Protein AF-A0A965PIQ4-F1 (afdb_monomer_lite)

pLDDT: mean 85.55, std 16.25, range [47.56, 98.88]

Structure (mmCIF, N/CA/C/O backbone):
data_AF-A0A965PIQ4-F1
#
_entry.id   AF-A0A965PIQ4-F1
#
loop_
_atom_site.group_PDB
_atom_site.id
_atom_site.type_symbol
_atom_site.label_atom_id
_atom_site.label_alt_id
_atom_site.label_comp_id
_atom_site.label_asym_id
_atom_site.label_entity_id
_atom_site.label_seq_id
_atom_site.pdbx_PDB_ins_code
_atom_site.Cartn_x
_atom_site.Cartn_y
_atom_site.Cartn_z
_atom_site.occupancy
_atom_site.B_iso_or_equiv
_atom_site.auth_seq_id
_atom_site.auth_comp_id
_atom_site.auth_asym_id
_atom_site.auth_atom_id
_atom_site.pdbx_PDB_model_num
ATOM 1 N N . GLY A 1 1 ? -45.990 5.143 76.990 1.00 89.06 1 GLY A N 1
ATOM 2 C CA . GLY A 1 1 ? -45.838 6.600 77.207 1.00 89.06 1 GLY A CA 1
ATOM 3 C C . GLY A 1 1 ? -45.216 7.243 75.980 1.00 89.06 1 GLY A C 1
ATOM 4 O O . GLY A 1 1 ? -44.787 6.523 75.095 1.00 89.06 1 GLY A O 1
ATOM 5 N N . ARG A 1 2 ? -45.136 8.579 75.911 1.00 96.06 2 ARG A N 1
ATOM 6 C CA . ARG A 1 2 ? -44.591 9.319 74.747 1.00 96.06 2 ARG A CA 1
ATOM 7 C C . ARG A 1 2 ? -43.206 8.832 74.274 1.00 96.06 2 ARG A C 1
ATOM 9 O O . ARG A 1 2 ? -42.913 8.891 73.090 1.00 96.06 2 ARG A O 1
ATOM 16 N N . ILE A 1 3 ? -42.378 8.342 75.197 1.00 96.44 3 ILE A N 1
ATOM 17 C CA . ILE A 1 3 ? -41.044 7.788 74.912 1.00 96.44 3 ILE A CA 1
ATOM 18 C C . ILE A 1 3 ? -41.126 6.470 74.127 1.00 96.44 3 ILE A C 1
ATOM 20 O O . ILE A 1 3 ? -40.341 6.272 73.209 1.00 96.44 3 ILE A O 1
ATOM 24 N N . ASP A 1 4 ? -42.086 5.598 74.439 1.00 97.00 4 ASP A N 1
ATOM 25 C CA . ASP A 1 4 ? -42.233 4.308 73.749 1.00 97.00 4 ASP A CA 1
ATOM 26 C C . ASP A 1 4 ? -42.642 4.509 72.285 1.00 97.00 4 ASP A C 1
ATOM 28 O O . ASP A 1 4 ? -42.155 3.808 71.402 1.00 97.00 4 ASP A O 1
ATOM 32 N N . THR A 1 5 ? -43.491 5.511 72.020 1.00 97.44 5 THR A N 1
ATOM 33 C CA . THR A 1 5 ? -43.851 5.925 70.657 1.00 97.44 5 THR A CA 1
ATOM 34 C C . THR A 1 5 ? -42.620 6.399 69.888 1.00 97.44 5 THR A C 1
ATOM 36 O O . THR A 1 5 ? -42.337 5.868 68.823 1.00 97.44 5 THR A O 1
ATOM 39 N N . GLU A 1 6 ? -41.826 7.306 70.462 1.00 97.81 6 GLU A N 1
ATOM 40 C CA . GLU A 1 6 ? -40.596 7.801 69.827 1.00 97.81 6 GLU A CA 1
ATOM 41 C C . GLU A 1 6 ? -39.590 6.672 69.532 1.00 97.81 6 GLU A C 1
ATOM 43 O O . GLU A 1 6 ? -38.949 6.663 68.481 1.00 97.81 6 GLU A O 1
ATOM 48 N N . ILE A 1 7 ? -39.441 5.704 70.444 1.00 97.31 7 ILE A N 1
ATOM 49 C CA . ILE A 1 7 ? -38.576 4.533 70.234 1.00 97.31 7 ILE A CA 1
ATOM 50 C C . ILE A 1 7 ? -39.088 3.697 69.058 1.00 97.31 7 ILE A C 1
ATOM 52 O O . ILE A 1 7 ? -38.301 3.327 68.186 1.00 97.31 7 ILE A O 1
ATOM 56 N N . SER A 1 8 ? -40.395 3.427 69.018 1.00 98.00 8 SER A N 1
ATOM 57 C CA . SER A 1 8 ? -41.027 2.684 67.926 1.00 98.00 8 SER A CA 1
ATOM 58 C C . SER A 1 8 ? -40.828 3.384 66.579 1.00 98.00 8 SER A C 1
ATOM 60 O O . SER A 1 8 ? -40.434 2.743 65.605 1.00 98.00 8 SER A O 1
ATOM 62 N N . ASP A 1 9 ? -41.031 4.699 66.531 1.00 98.00 9 ASP A N 1
ATOM 63 C CA . ASP A 1 9 ? -40.906 5.491 65.307 1.00 98.00 9 ASP A CA 1
ATOM 64 C C . ASP A 1 9 ? -39.460 5.516 64.794 1.00 98.00 9 ASP A C 1
ATOM 66 O O . ASP A 1 9 ? -39.214 5.307 63.604 1.00 98.00 9 ASP A O 1
ATOM 70 N N . ARG A 1 10 ? -38.473 5.680 65.686 1.00 98.19 10 ARG A N 1
ATOM 71 C CA . ARG A 1 10 ? -37.048 5.608 65.317 1.00 98.19 10 ARG A CA 1
ATOM 72 C C . ARG A 1 10 ? -36.651 4.222 64.830 1.00 98.19 10 ARG A C 1
ATOM 74 O O . ARG A 1 10 ? -35.919 4.116 63.848 1.00 98.19 10 ARG A O 1
ATOM 81 N N . GLN A 1 11 ? -37.134 3.166 65.483 1.00 98.31 11 GLN A N 1
ATOM 82 C CA . GLN A 1 11 ? -36.862 1.792 65.066 1.00 98.31 11 GLN A CA 1
ATOM 83 C C . GLN A 1 11 ? -37.427 1.522 63.664 1.00 98.31 11 GLN A C 1
ATOM 85 O O . GLN A 1 11 ? -36.746 0.918 62.829 1.00 98.31 11 GLN A O 1
ATOM 90 N N . ALA A 1 12 ? -38.641 2.004 63.388 1.00 98.12 12 ALA A N 1
ATOM 91 C CA . ALA A 1 12 ? -39.264 1.910 62.074 1.00 98.12 12 ALA A CA 1
ATOM 92 C C . ALA A 1 12 ? -38.479 2.702 61.016 1.00 98.12 12 ALA A C 1
ATOM 94 O O . ALA A 1 12 ? -38.175 2.157 59.956 1.00 98.12 12 ALA A O 1
ATOM 95 N N . ALA A 1 13 ? -38.082 3.942 61.319 1.00 98.38 13 ALA A N 1
ATOM 96 C CA . ALA A 1 13 ? -37.306 4.785 60.410 1.00 98.38 13 ALA A CA 1
ATOM 97 C C . ALA A 1 13 ? -35.942 4.168 60.057 1.00 98.38 13 ALA A C 1
ATOM 99 O O . ALA A 1 13 ? -35.584 4.097 58.884 1.00 98.38 13 ALA A O 1
ATOM 100 N N . VAL A 1 14 ? -35.205 3.657 61.050 1.00 98.44 14 VAL A N 1
ATOM 101 C CA . VAL A 1 14 ? -33.914 2.983 60.829 1.00 98.44 14 VAL A CA 1
ATOM 102 C C . VAL A 1 14 ? -34.087 1.711 59.998 1.00 98.44 14 VAL A C 1
ATOM 104 O O . VAL A 1 14 ? -33.295 1.456 59.094 1.00 98.44 14 VAL A O 1
ATOM 107 N N . SER A 1 15 ? -35.133 0.924 60.263 1.00 98.38 15 SER A N 1
ATOM 108 C CA . SER A 1 15 ? -35.404 -0.308 59.506 1.00 98.38 15 SER A CA 1
ATOM 109 C C . SER A 1 15 ? -35.789 -0.014 58.050 1.00 98.38 15 SER A C 1
ATOM 111 O O . SER A 1 15 ? -35.356 -0.719 57.134 1.00 98.38 15 SER A O 1
ATOM 113 N N . ALA A 1 16 ? -36.569 1.047 57.822 1.00 98.38 16 ALA A N 1
ATOM 114 C CA . ALA A 1 16 ? -36.923 1.514 56.487 1.00 98.38 16 ALA A CA 1
ATOM 115 C C . ALA A 1 16 ? -35.687 2.006 55.718 1.00 98.38 16 ALA A C 1
ATOM 117 O O . ALA A 1 16 ? -35.484 1.596 54.576 1.00 98.38 16 ALA A O 1
ATOM 118 N N . GLU A 1 17 ? -34.825 2.802 56.356 1.00 98.50 17 GLU A N 1
ATOM 119 C CA . GLU A 1 17 ? -33.573 3.273 55.754 1.00 98.50 17 GLU A CA 1
ATOM 120 C C . GLU A 1 17 ? -32.636 2.106 55.414 1.00 98.50 17 GLU A C 1
ATOM 122 O O . GLU A 1 17 ? -32.127 2.028 54.299 1.00 98.50 17 GLU A O 1
ATOM 127 N N . ALA A 1 18 ? -32.458 1.140 56.321 1.00 98.56 18 ALA A N 1
ATOM 128 C CA . ALA A 1 18 ? -31.635 -0.043 56.065 1.00 98.56 18 ALA A CA 1
ATOM 129 C C . ALA A 1 18 ? -32.148 -0.860 54.863 1.00 98.56 18 ALA A C 1
ATOM 131 O O . ALA A 1 18 ? -31.361 -1.337 54.038 1.00 98.56 18 ALA A O 1
ATOM 132 N N . THR A 1 19 ? -33.471 -0.978 54.730 1.00 98.56 19 THR A N 1
ATOM 133 C CA . THR A 1 19 ? -34.113 -1.641 53.586 1.00 98.56 19 THR A CA 1
ATOM 134 C C . THR A 1 19 ? -33.881 -0.857 52.294 1.00 98.56 19 THR A C 1
ATOM 136 O O . THR A 1 19 ? -33.479 -1.441 51.286 1.00 98.56 19 THR A O 1
ATOM 139 N N . ALA A 1 20 ? -34.075 0.465 52.321 1.00 98.56 20 ALA A N 1
ATOM 140 C CA . ALA A 1 20 ? -33.869 1.338 51.168 1.00 98.56 20 ALA A CA 1
ATOM 141 C C . ALA A 1 20 ? -32.409 1.316 50.688 1.00 98.56 20 ALA A C 1
ATOM 143 O O . ALA A 1 20 ? -32.156 1.177 49.491 1.00 98.56 20 ALA A O 1
ATOM 144 N N . ARG A 1 21 ? -31.449 1.368 51.620 1.00 98.56 21 ARG A N 1
ATOM 145 C CA . ARG A 1 21 ? -30.011 1.244 51.347 1.00 98.56 21 ARG A CA 1
ATOM 146 C C . ARG A 1 21 ? -29.667 -0.095 50.706 1.00 98.56 21 ARG A C 1
ATOM 148 O O . ARG A 1 21 ? -29.037 -0.110 49.657 1.00 98.56 21 ARG A O 1
ATOM 155 N N . THR A 1 22 ? -30.142 -1.204 51.272 1.00 98.50 22 THR A N 1
ATOM 156 C CA . THR A 1 22 ? -29.878 -2.551 50.732 1.00 98.50 22 THR A CA 1
ATOM 157 C C . THR A 1 22 ? -30.442 -2.719 49.319 1.00 98.50 22 THR A C 1
ATOM 159 O O . THR A 1 22 ? -29.786 -3.283 48.441 1.00 98.50 22 THR A O 1
ATOM 162 N N . ALA A 1 23 ? -31.649 -2.200 49.072 1.00 98.44 23 ALA A N 1
ATOM 163 C CA . ALA A 1 23 ? -32.264 -2.224 47.749 1.00 98.44 23 ALA A CA 1
ATOM 164 C C . ALA A 1 23 ? -31.483 -1.369 46.737 1.00 98.44 23 ALA A C 1
ATOM 166 O O . ALA A 1 23 ? -31.254 -1.809 45.609 1.00 98.44 23 ALA A O 1
ATOM 167 N N . ALA A 1 24 ? -31.032 -0.178 47.142 1.00 98.69 24 ALA A N 1
ATOM 168 C CA . ALA A 1 24 ? -30.211 0.692 46.307 1.00 98.69 24 ALA A CA 1
ATOM 169 C C . ALA A 1 24 ? -28.845 0.066 45.986 1.00 98.69 24 ALA A C 1
ATOM 171 O O . ALA A 1 24 ? -28.438 0.078 44.827 1.00 98.69 24 ALA A O 1
ATOM 172 N N . ASP A 1 25 ? -28.176 -0.531 46.975 1.00 98.75 25 ASP A N 1
ATOM 173 C CA . ASP A 1 25 ? -26.881 -1.196 46.797 1.00 98.75 25 ASP A CA 1
ATOM 174 C C . ASP A 1 25 ? -27.014 -2.419 45.872 1.00 98.75 25 ASP A C 1
ATOM 176 O O . ASP A 1 25 ? -26.200 -2.608 44.969 1.00 98.75 25 ASP A O 1
ATOM 180 N N . THR A 1 26 ? -28.101 -3.189 46.003 1.00 98.69 26 THR A N 1
ATOM 181 C CA . THR A 1 26 ? -28.420 -4.300 45.086 1.00 98.69 26 THR A CA 1
ATOM 182 C C . THR A 1 26 ? -28.653 -3.798 43.658 1.00 98.69 26 THR A C 1
ATOM 184 O O . THR A 1 26 ? -28.121 -4.360 42.700 1.00 98.69 26 THR A O 1
ATOM 187 N N . ALA A 1 27 ? -29.422 -2.717 43.495 1.00 98.62 27 ALA A N 1
ATOM 188 C CA . ALA A 1 27 ? -29.687 -2.124 42.187 1.00 98.62 27 ALA A CA 1
ATOM 189 C C . ALA A 1 27 ? -28.415 -1.545 41.543 1.00 98.62 27 ALA A C 1
ATOM 191 O O . ALA A 1 27 ? -28.228 -1.667 40.331 1.00 98.62 27 ALA A O 1
ATOM 192 N N . LEU A 1 28 ? -27.529 -0.932 42.334 1.00 98.75 28 LEU A N 1
ATOM 193 C CA . LEU A 1 28 ? -26.226 -0.456 41.871 1.00 98.75 28 LEU A CA 1
ATOM 194 C C . LEU A 1 28 ? -25.321 -1.618 41.457 1.00 98.75 28 LEU A C 1
ATOM 196 O O . LEU A 1 28 ? -24.743 -1.544 40.376 1.00 98.75 28 LEU A O 1
ATOM 200 N N . GLY A 1 29 ? -25.261 -2.695 42.244 1.00 98.81 29 GLY A N 1
ATOM 201 C CA . GLY A 1 29 ? -24.518 -3.909 41.896 1.00 98.81 29 GLY A CA 1
ATOM 202 C C . GLY A 1 29 ? -24.948 -4.474 40.542 1.00 98.81 29 GLY A C 1
ATOM 203 O O . GLY A 1 29 ? -24.128 -4.599 39.639 1.00 98.81 29 GLY A O 1
ATOM 204 N N . GLY A 1 30 ? -26.256 -4.665 40.336 1.00 98.75 30 GLY A N 1
ATOM 205 C CA . GLY A 1 30 ? -26.775 -5.162 39.057 1.00 98.75 30 GLY A CA 1
ATOM 206 C C . GLY A 1 30 ? -26.479 -4.241 37.864 1.00 98.75 30 GLY A C 1
ATOM 207 O O . GLY A 1 30 ? -26.212 -4.716 36.757 1.00 98.75 30 GLY A O 1
ATOM 208 N N . ARG A 1 31 ? -26.482 -2.916 38.073 1.00 98.81 31 ARG A N 1
ATOM 209 C CA . ARG A 1 31 ? -26.097 -1.942 37.035 1.00 98.81 31 ARG A CA 1
ATOM 210 C C . ARG A 1 31 ? -24.607 -2.012 36.706 1.00 98.81 31 ARG A C 1
ATOM 212 O O . ARG A 1 31 ? -24.263 -1.908 35.532 1.00 98.81 31 ARG A O 1
ATOM 219 N N . ILE A 1 32 ? -23.748 -2.188 37.710 1.00 98.81 32 ILE A N 1
ATOM 220 C CA . ILE A 1 32 ? -22.298 -2.332 37.527 1.00 98.81 32 ILE A CA 1
ATOM 221 C C . ILE A 1 32 ? -21.994 -3.628 36.775 1.00 98.81 32 ILE A C 1
ATOM 223 O O . ILE A 1 32 ? -21.294 -3.578 35.770 1.00 98.81 32 ILE A O 1
ATOM 227 N N . ASP A 1 33 ? -22.578 -4.756 37.180 1.00 98.75 33 ASP A N 1
ATOM 228 C CA . ASP A 1 33 ? -22.355 -6.051 36.521 1.00 98.75 33 ASP A CA 1
ATOM 229 C C . ASP A 1 33 ? -22.805 -6.034 35.051 1.00 98.75 33 ASP A C 1
ATOM 231 O O . ASP A 1 33 ? -22.130 -6.568 34.163 1.00 98.75 33 ASP A O 1
ATOM 235 N N . SER A 1 34 ? -23.930 -5.365 34.777 1.00 98.81 34 SER A N 1
ATOM 236 C CA . SER A 1 34 ? -24.427 -5.165 33.411 1.00 98.81 34 SER A CA 1
ATOM 237 C C . SER A 1 34 ? -23.476 -4.303 32.582 1.00 98.81 34 SER A C 1
ATOM 239 O O . SER A 1 34 ? -23.203 -4.624 31.426 1.00 98.81 34 SER A O 1
ATOM 241 N N . GLU A 1 35 ? -22.953 -3.222 33.161 1.00 98.75 35 GLU A N 1
ATOM 242 C CA . GLU A 1 35 ? -22.016 -2.331 32.477 1.00 98.75 35 GLU A CA 1
ATOM 243 C C . GLU A 1 35 ? -20.663 -3.001 32.230 1.00 98.75 35 GLU A C 1
ATOM 245 O O . GLU A 1 35 ? -20.127 -2.877 31.133 1.00 98.75 35 GLU A O 1
ATOM 250 N N . VAL A 1 36 ? -20.149 -3.775 33.1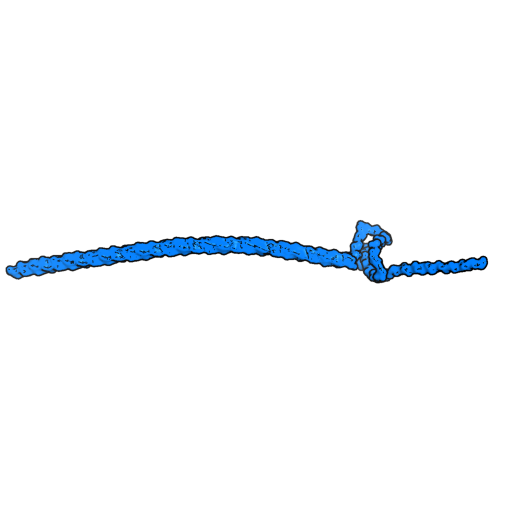91 1.00 98.88 36 VAL A N 1
ATOM 251 C CA . VAL A 1 36 ? -18.936 -4.588 33.022 1.00 98.88 36 VAL A CA 1
ATOM 252 C C . VAL A 1 36 ? -19.123 -5.564 31.864 1.00 98.88 36 VAL A C 1
ATOM 254 O O . VAL A 1 36 ? -18.297 -5.611 30.958 1.00 98.88 36 VAL A O 1
ATOM 257 N N . SER A 1 37 ? -20.251 -6.278 31.831 1.00 98.81 37 SER A N 1
ATOM 258 C CA . SER A 1 37 ? -20.553 -7.221 30.748 1.00 98.81 37 SER A CA 1
ATOM 259 C C . SER A 1 37 ? -20.637 -6.523 29.386 1.00 98.81 37 SER A C 1
ATOM 261 O O . SER A 1 37 ? -20.075 -7.004 28.400 1.00 98.81 37 SER A O 1
ATOM 263 N N . ARG A 1 38 ? -21.305 -5.362 29.325 1.00 98.81 38 ARG A N 1
ATOM 264 C CA . ARG A 1 38 ? -21.430 -4.551 28.106 1.00 98.81 38 ARG A CA 1
ATOM 265 C C . ARG A 1 38 ? -20.070 -4.029 27.633 1.00 98.81 38 ARG A C 1
ATOM 267 O O . ARG A 1 38 ? -19.793 -4.080 26.435 1.00 98.81 38 ARG A O 1
ATOM 274 N N . ALA A 1 39 ? -19.241 -3.535 28.551 1.00 98.81 39 ALA A N 1
ATOM 275 C CA . ALA A 1 39 ? -17.912 -3.008 28.261 1.00 98.81 39 ALA A CA 1
ATOM 276 C C . ALA A 1 39 ? -16.983 -4.112 27.747 1.00 98.81 39 ALA A C 1
ATOM 278 O O . ALA A 1 39 ? -16.448 -3.976 26.653 1.00 98.81 39 ALA A O 1
ATOM 279 N N . THR A 1 40 ? -16.892 -5.247 28.446 1.00 98.81 40 THR A N 1
ATOM 280 C CA . THR A 1 40 ? -16.068 -6.387 28.017 1.00 98.81 40 THR A CA 1
ATOM 281 C C . THR A 1 40 ? -16.494 -6.923 26.648 1.00 98.81 40 THR A C 1
ATOM 283 O O . THR A 1 40 ? -15.649 -7.243 25.814 1.00 98.81 40 THR A O 1
ATOM 286 N N . ALA A 1 41 ? -17.800 -6.997 26.371 1.00 98.75 41 ALA A N 1
ATOM 287 C CA . ALA A 1 41 ? -18.286 -7.403 25.054 1.00 98.75 41 ALA A CA 1
ATOM 288 C C . ALA A 1 41 ? -17.859 -6.418 23.950 1.00 98.75 41 ALA A C 1
ATOM 290 O O . ALA A 1 41 ? -17.404 -6.847 22.889 1.00 98.75 41 ALA A O 1
ATOM 291 N N . ALA A 1 42 ? -17.969 -5.111 24.204 1.00 98.81 42 ALA A N 1
ATOM 292 C CA . ALA A 1 42 ? -17.554 -4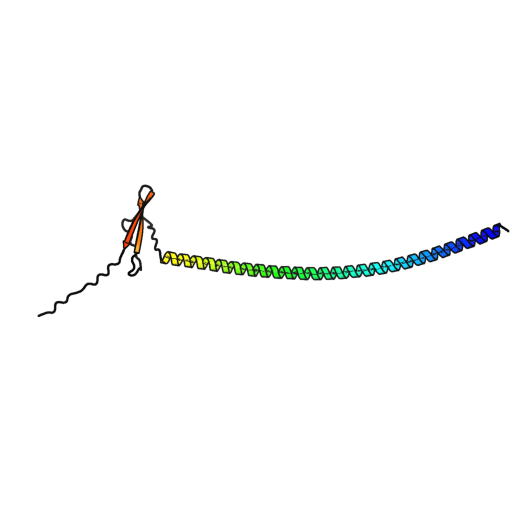.077 23.259 1.00 98.81 42 ALA A CA 1
ATOM 293 C C . ALA A 1 42 ? -16.032 -4.064 23.039 1.00 98.81 42 ALA A C 1
ATOM 295 O O . ALA A 1 42 ? -15.581 -3.960 21.902 1.00 98.81 42 ALA A O 1
ATOM 296 N N . GLU A 1 43 ? -15.240 -4.214 24.099 1.00 98.88 43 GLU A N 1
ATOM 297 C CA . GLU A 1 43 ? -13.775 -4.280 24.032 1.00 98.88 43 GLU A CA 1
ATOM 298 C C . GLU A 1 43 ? -13.303 -5.483 23.211 1.00 98.88 43 GLU A C 1
ATOM 300 O O . GLU A 1 43 ? -12.443 -5.337 22.343 1.00 98.88 43 GLU A O 1
ATOM 305 N N . ASN A 1 44 ? -13.916 -6.653 23.413 1.00 98.81 44 ASN A N 1
ATOM 306 C CA . ASN A 1 44 ? -13.616 -7.845 22.622 1.00 98.81 44 ASN A CA 1
ATOM 307 C C . ASN A 1 44 ? -13.979 -7.665 21.142 1.00 98.81 44 ASN A C 1
ATOM 309 O O . ASN A 1 44 ? -13.215 -8.089 20.274 1.00 98.81 44 ASN A O 1
ATOM 313 N N . ALA A 1 45 ? -15.114 -7.022 20.845 1.00 98.81 45 ALA A N 1
ATOM 314 C CA . ALA A 1 45 ? -15.506 -6.714 19.470 1.00 98.81 45 ALA A CA 1
ATOM 315 C C . ALA A 1 45 ? -14.498 -5.763 18.802 1.00 98.81 45 ALA A C 1
ATOM 317 O O . ALA A 1 45 ? -13.991 -6.067 17.727 1.00 98.81 45 ALA A O 1
ATOM 318 N N . ILE A 1 46 ? -14.120 -4.677 19.483 1.00 98.81 46 ILE A N 1
ATOM 319 C CA . ILE A 1 46 ? -13.122 -3.717 18.988 1.00 98.81 46 ILE A CA 1
ATOM 320 C C . ILE A 1 46 ? -11.764 -4.395 18.765 1.00 98.81 46 ILE A C 1
ATOM 322 O O . ILE A 1 46 ? -11.110 -4.137 17.757 1.00 98.81 46 ILE A O 1
ATOM 326 N N . ALA A 1 47 ? -11.332 -5.273 19.674 1.00 98.81 47 ALA A N 1
ATOM 327 C CA . ALA A 1 47 ? -10.073 -6.000 19.530 1.00 98.81 47 ALA A CA 1
ATOM 328 C C . ALA A 1 47 ? -10.081 -6.942 18.312 1.00 98.81 47 ALA A C 1
ATOM 330 O O . ALA A 1 47 ? -9.089 -7.017 17.582 1.00 98.81 47 ALA A O 1
ATOM 331 N N . ALA A 1 48 ? -11.199 -7.631 18.067 1.00 98.81 48 ALA A N 1
ATOM 332 C CA . ALA A 1 48 ? -11.368 -8.504 16.908 1.00 98.81 48 ALA A CA 1
ATOM 333 C C . ALA A 1 48 ? -11.401 -7.716 15.588 1.00 98.81 48 ALA A C 1
ATOM 335 O O . ALA A 1 48 ? -10.722 -8.093 14.626 1.00 98.81 48 ALA A O 1
ATOM 336 N N . ASP A 1 49 ? -12.131 -6.600 15.559 1.00 98.81 49 ASP A N 1
ATOM 337 C CA . ASP A 1 49 ? -12.205 -5.709 14.400 1.00 98.81 49 ASP A CA 1
ATOM 338 C C . ASP A 1 49 ? -10.829 -5.112 14.084 1.00 98.81 49 ASP A C 1
ATOM 340 O O . ASP A 1 49 ? -10.384 -5.146 12.936 1.00 98.81 49 ASP A O 1
ATOM 344 N N . LEU A 1 50 ? -10.100 -4.650 15.106 1.00 98.88 50 LEU A N 1
ATOM 345 C CA . LEU A 1 50 ? -8.748 -4.116 14.949 1.00 98.88 50 LEU A CA 1
ATOM 346 C C . LEU A 1 50 ? -7.773 -5.177 14.427 1.00 98.88 50 LEU A C 1
ATOM 348 O O . LEU A 1 50 ? -6.990 -4.899 13.523 1.00 98.88 50 LEU A O 1
ATOM 352 N N . SER A 1 51 ? -7.820 -6.402 14.958 1.00 98.75 51 SER A N 1
ATOM 353 C CA . SER A 1 51 ? -6.966 -7.500 14.486 1.00 98.75 51 SER A CA 1
ATOM 354 C C . SER A 1 51 ? -7.244 -7.860 13.020 1.00 98.75 51 SER A C 1
ATOM 356 O O . SER A 1 51 ? -6.311 -8.091 12.239 1.00 98.75 51 SER A O 1
ATOM 358 N N . SER A 1 52 ? -8.521 -7.854 12.633 1.00 98.81 52 SER A N 1
ATOM 359 C CA . SER A 1 52 ? -8.949 -8.092 11.253 1.00 98.81 52 SER A CA 1
ATOM 360 C C . SER A 1 52 ? -8.475 -6.977 10.323 1.00 98.81 52 SER A C 1
ATOM 362 O O . SER A 1 52 ? -7.939 -7.255 9.251 1.00 98.81 52 SER A O 1
ATOM 364 N N . GLU A 1 53 ? -8.606 -5.721 10.750 1.00 98.81 53 GLU A N 1
ATOM 365 C CA . GLU A 1 53 ? -8.173 -4.562 9.974 1.00 98.81 53 GLU A CA 1
ATOM 366 C C . GLU A 1 53 ? -6.653 -4.519 9.803 1.00 98.81 53 GLU A C 1
ATOM 368 O O . GLU A 1 53 ? -6.180 -4.294 8.692 1.00 98.81 53 GLU A O 1
ATOM 373 N N . VAL A 1 54 ? -5.879 -4.824 10.851 1.00 98.88 54 VAL A N 1
ATOM 374 C CA . VAL A 1 54 ? -4.415 -4.950 10.757 1.00 98.88 54 VAL A CA 1
ATOM 375 C C . VAL A 1 54 ? -4.038 -6.008 9.721 1.00 98.88 54 VAL A C 1
ATOM 377 O O . VAL A 1 54 ? -3.218 -5.753 8.844 1.00 98.88 54 VAL A O 1
ATOM 380 N N . SER A 1 55 ? -4.684 -7.174 9.765 1.00 98.81 55 SER A N 1
ATOM 381 C CA . SER A 1 55 ? -4.417 -8.255 8.809 1.00 98.81 55 SER A CA 1
ATOM 382 C C . SER A 1 55 ? -4.757 -7.844 7.372 1.00 98.81 55 SER A C 1
ATOM 384 O O . SER A 1 55 ? -3.975 -8.087 6.449 1.00 98.81 55 SER A O 1
ATOM 386 N N . ARG A 1 56 ? -5.906 -7.185 7.176 1.00 98.81 56 ARG A N 1
ATOM 387 C CA . ARG A 1 56 ? -6.354 -6.673 5.874 1.00 98.81 56 ARG A CA 1
ATOM 388 C C . ARG A 1 56 ? -5.399 -5.608 5.331 1.00 98.81 56 ARG A C 1
ATOM 390 O O . ARG A 1 56 ? -5.053 -5.654 4.151 1.00 98.81 56 ARG A O 1
ATOM 397 N N . ALA A 1 57 ? -4.974 -4.671 6.178 1.00 98.81 57 ALA A N 1
ATOM 398 C CA . ALA A 1 57 ? -4.056 -3.597 5.821 1.00 98.81 57 ALA A CA 1
ATOM 399 C C . ALA A 1 57 ? -2.684 -4.154 5.424 1.00 98.81 57 ALA A C 1
ATOM 401 O O . ALA A 1 57 ? -2.234 -3.893 4.312 1.00 98.81 57 ALA A O 1
ATOM 402 N N . THR A 1 58 ? -2.080 -5.016 6.247 1.00 98.81 58 THR A N 1
ATOM 403 C CA . THR A 1 58 ? -0.779 -5.634 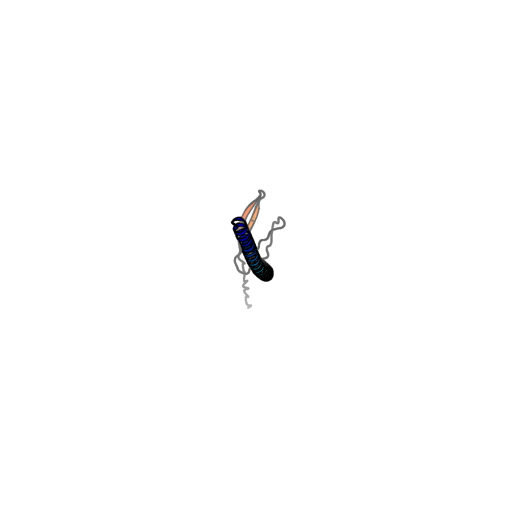5.943 1.00 98.81 58 THR A CA 1
ATOM 404 C C . THR A 1 58 ? -0.813 -6.455 4.652 1.00 98.81 58 THR A C 1
ATOM 406 O O . THR A 1 58 ? 0.131 -6.417 3.863 1.00 98.81 58 THR A O 1
ATOM 409 N N . ALA A 1 59 ? -1.901 -7.184 4.385 1.00 98.75 59 ALA A N 1
ATOM 410 C CA . ALA A 1 59 ? -2.053 -7.913 3.126 1.00 98.75 59 ALA A CA 1
ATOM 411 C C . ALA A 1 59 ? -2.100 -6.968 1.910 1.00 98.75 59 ALA A C 1
ATOM 413 O O . ALA A 1 59 ? -1.437 -7.229 0.905 1.00 98.75 59 ALA A O 1
ATOM 414 N N . ALA A 1 60 ? -2.845 -5.863 2.009 1.00 98.81 60 ALA A N 1
ATOM 415 C CA . ALA A 1 60 ? -2.926 -4.860 0.950 1.00 98.81 60 ALA A CA 1
ATOM 416 C C . ALA A 1 60 ? -1.585 -4.140 0.728 1.00 98.81 60 ALA A C 1
ATOM 418 O O . ALA A 1 60 ? -1.172 -3.954 -0.413 1.00 98.81 60 ALA A O 1
ATOM 419 N N . GLU A 1 61 ? -0.878 -3.785 1.801 1.00 98.88 61 GLU A N 1
ATOM 420 C CA . GLU A 1 61 ? 0.449 -3.161 1.743 1.00 98.88 61 GLU A CA 1
ATOM 421 C C . GLU A 1 61 ? 1.470 -4.068 1.048 1.00 98.88 61 GLU A C 1
ATOM 423 O O . GLU A 1 61 ? 2.203 -3.614 0.169 1.00 98.88 61 GLU A O 1
ATOM 428 N N . ASN A 1 62 ? 1.472 -5.365 1.370 1.00 98.75 62 ASN A N 1
ATOM 429 C CA . ASN A 1 62 ? 2.338 -6.342 0.711 1.00 98.75 62 ASN A CA 1
ATOM 430 C C . ASN A 1 62 ? 2.017 -6.492 -0.783 1.00 98.75 62 ASN A C 1
ATOM 432 O O . ASN A 1 62 ? 2.937 -6.589 -1.596 1.00 98.75 62 ASN A O 1
ATOM 436 N N . ALA A 1 63 ? 0.732 -6.489 -1.155 1.00 98.81 63 ALA A N 1
ATOM 437 C CA . ALA A 1 63 ? 0.319 -6.537 -2.556 1.00 98.81 63 ALA A CA 1
ATOM 438 C C . ALA A 1 63 ? 0.798 -5.293 -3.323 1.00 98.81 63 ALA A C 1
ATOM 440 O O . ALA A 1 63 ? 1.438 -5.422 -4.362 1.00 98.81 63 ALA A O 1
ATOM 441 N N . ILE A 1 64 ? 0.591 -4.097 -2.760 1.00 98.81 64 ILE A N 1
ATOM 442 C CA . ILE A 1 64 ? 1.047 -2.832 -3.356 1.00 98.81 64 ILE A CA 1
ATOM 443 C C . ILE A 1 64 ? 2.574 -2.810 -3.505 1.00 98.81 64 ILE A C 1
ATOM 445 O O . ILE A 1 64 ? 3.084 -2.374 -4.537 1.00 98.81 64 ILE A O 1
ATOM 449 N N . ALA A 1 65 ? 3.319 -3.289 -2.505 1.00 98.81 65 ALA A N 1
ATOM 450 C CA . ALA A 1 65 ? 4.777 -3.357 -2.570 1.00 98.81 65 ALA A CA 1
ATOM 451 C C . ALA A 1 65 ? 5.265 -4.299 -3.685 1.00 98.81 65 ALA A C 1
ATOM 453 O O . ALA A 1 65 ? 6.216 -3.970 -4.400 1.00 98.81 65 ALA A O 1
ATOM 454 N N . ALA A 1 66 ? 4.605 -5.449 -3.858 1.00 98.75 66 ALA A N 1
ATOM 455 C CA . ALA A 1 66 ? 4.912 -6.396 -4.925 1.00 98.75 66 ALA A CA 1
ATOM 456 C C . ALA A 1 66 ? 4.601 -5.812 -6.313 1.00 98.75 66 ALA A C 1
ATOM 458 O O . ALA A 1 66 ? 5.460 -5.852 -7.197 1.00 98.75 66 ALA A O 1
ATOM 459 N N . ASP A 1 67 ? 3.421 -5.211 -6.481 1.00 98.81 67 ASP A N 1
ATOM 460 C CA . ASP A 1 67 ? 3.003 -4.575 -7.732 1.00 98.81 67 ASP A CA 1
ATOM 461 C C . ASP A 1 67 ? 3.947 -3.429 -8.117 1.00 98.81 67 ASP A C 1
ATOM 463 O O . ASP A 1 67 ? 4.384 -3.333 -9.265 1.00 98.81 67 ASP A O 1
ATOM 467 N N . LEU A 1 68 ? 4.341 -2.597 -7.147 1.00 98.88 68 LEU A N 1
ATOM 468 C CA . LEU A 1 68 ? 5.297 -1.514 -7.368 1.00 98.88 68 LEU A CA 1
ATOM 469 C C . LEU A 1 68 ? 6.675 -2.047 -7.782 1.00 98.88 68 LEU A C 1
ATOM 471 O O . LEU A 1 68 ? 7.292 -1.510 -8.701 1.00 98.88 68 LEU A O 1
ATOM 475 N N . SER A 1 69 ? 7.166 -3.108 -7.138 1.00 98.75 69 SER A N 1
ATOM 476 C CA . SER A 1 69 ? 8.448 -3.728 -7.495 1.00 98.75 69 SER A CA 1
ATOM 477 C C . SER A 1 69 ? 8.436 -4.305 -8.918 1.00 98.75 69 SER A C 1
ATOM 479 O O . SER A 1 69 ? 9.398 -4.128 -9.678 1.00 98.75 69 SER A O 1
ATOM 481 N N . ALA A 1 70 ? 7.329 -4.945 -9.307 1.00 98.75 70 ALA A N 1
ATOM 482 C CA . ALA A 1 70 ? 7.131 -5.452 -10.659 1.00 98.75 70 ALA A CA 1
ATOM 483 C C . ALA A 1 70 ? 7.089 -4.312 -11.688 1.00 98.75 70 ALA A C 1
ATOM 485 O O . ALA A 1 70 ? 7.746 -4.394 -12.728 1.00 98.75 70 ALA A O 1
ATOM 486 N N . GLU A 1 71 ? 6.383 -3.225 -11.378 1.00 98.75 71 GLU A N 1
ATOM 487 C CA . GLU A 1 71 ? 6.284 -2.055 -12.248 1.00 98.75 71 GLU A CA 1
ATOM 488 C C . GLU A 1 71 ? 7.636 -1.354 -12.432 1.00 98.75 71 GLU A C 1
ATOM 490 O O . GLU A 1 71 ? 8.011 -1.045 -13.562 1.00 98.75 71 GLU A O 1
ATOM 495 N N . VAL A 1 72 ? 8.420 -1.187 -11.362 1.00 98.88 72 VAL A N 1
ATOM 496 C CA . VAL A 1 72 ? 9.789 -0.647 -11.445 1.00 98.88 72 VAL A CA 1
ATOM 497 C C . VAL A 1 72 ? 10.659 -1.514 -12.355 1.00 98.88 72 VAL A C 1
ATOM 499 O O . VAL A 1 72 ? 11.366 -0.998 -13.217 1.00 98.88 72 VAL A O 1
ATOM 502 N N . THR A 1 73 ? 10.576 -2.838 -12.217 1.00 98.81 73 THR A N 1
ATOM 503 C CA . THR A 1 73 ? 11.336 -3.769 -13.065 1.00 98.81 73 THR A CA 1
ATOM 504 C C . THR A 1 73 ? 10.925 -3.651 -14.534 1.00 98.81 73 THR A C 1
ATOM 506 O O . THR A 1 73 ? 11.780 -3.579 -15.421 1.00 98.81 73 THR A O 1
ATOM 509 N N . ARG A 1 74 ? 9.616 -3.588 -14.802 1.00 98.81 74 ARG A N 1
ATOM 510 C CA . ARG A 1 74 ? 9.060 -3.416 -16.149 1.00 98.81 74 ARG A CA 1
ATOM 511 C C . ARG A 1 74 ? 9.490 -2.084 -16.769 1.00 98.81 74 ARG A C 1
ATOM 513 O O . ARG A 1 74 ? 9.853 -2.057 -17.945 1.00 98.81 74 ARG A O 1
ATOM 520 N N . ALA A 1 75 ? 9.464 -1.002 -15.991 1.00 98.75 75 ALA A N 1
ATOM 521 C CA . ALA A 1 75 ? 9.869 0.330 -16.426 1.00 98.75 75 ALA A CA 1
ATOM 522 C C . ALA A 1 75 ? 11.360 0.372 -16.786 1.00 98.75 75 ALA A C 1
ATOM 524 O O . ALA A 1 75 ? 11.696 0.752 -17.905 1.00 98.75 75 ALA A O 1
ATOM 525 N N . LEU A 1 76 ? 12.237 -0.132 -15.910 1.00 98.81 76 LEU A N 1
ATOM 526 C CA . LEU A 1 76 ? 13.681 -0.197 -16.165 1.00 98.81 76 LEU A CA 1
ATOM 527 C C . LEU A 1 76 ? 14.014 -1.001 -17.431 1.00 98.81 76 LEU A C 1
ATOM 529 O O . LEU A 1 76 ? 14.871 -0.601 -18.220 1.00 98.81 76 LEU A O 1
ATOM 533 N N . ALA A 1 77 ? 13.323 -2.123 -17.661 1.00 98.69 77 ALA A N 1
ATOM 534 C CA . ALA A 1 77 ? 13.506 -2.921 -18.872 1.00 98.69 77 ALA A CA 1
ATOM 535 C C . ALA A 1 77 ? 13.083 -2.158 -20.141 1.00 98.69 77 ALA A C 1
ATOM 537 O O . ALA A 1 77 ? 13.792 -2.188 -21.149 1.00 98.69 77 ALA A O 1
ATOM 538 N N . ALA A 1 78 ? 11.954 -1.445 -20.091 1.00 98.75 78 ALA A N 1
ATOM 539 C CA . ALA A 1 78 ? 11.477 -0.629 -21.206 1.00 98.75 78 ALA A CA 1
ATOM 540 C C . ALA A 1 78 ? 12.405 0.565 -21.493 1.00 98.75 78 ALA A C 1
ATOM 542 O O . ALA A 1 78 ? 12.673 0.882 -22.652 1.00 98.75 78 ALA A O 1
ATOM 543 N N . GLU A 1 79 ? 12.932 1.209 -20.452 1.00 98.75 79 GLU A N 1
ATOM 544 C CA . GLU A 1 79 ? 13.903 2.299 -20.570 1.00 98.75 79 GLU A CA 1
ATOM 545 C C . GLU A 1 79 ? 15.224 1.818 -21.186 1.00 98.75 79 GLU A C 1
ATOM 547 O O . GLU A 1 79 ? 15.786 2.491 -22.055 1.00 98.75 79 GLU A O 1
ATOM 552 N N . ALA A 1 80 ? 15.696 0.629 -20.801 1.00 98.69 80 ALA A N 1
ATOM 553 C CA . ALA A 1 80 ? 16.881 0.012 -21.390 1.00 98.69 80 ALA A CA 1
ATOM 554 C C . ALA A 1 80 ? 16.687 -0.320 -22.882 1.00 98.69 80 ALA A C 1
ATOM 556 O O . ALA A 1 80 ? 17.572 -0.022 -23.691 1.00 98.69 80 ALA A O 1
ATOM 557 N N . ASP A 1 81 ? 15.529 -0.875 -23.267 1.00 98.69 81 ASP A N 1
ATOM 558 C CA . ASP A 1 81 ? 15.177 -1.110 -24.677 1.00 98.69 81 ASP A CA 1
ATOM 559 C C . ASP A 1 81 ? 15.173 0.198 -25.476 1.00 98.69 81 ASP A C 1
ATOM 561 O O . ASP A 1 81 ? 15.821 0.306 -26.522 1.00 98.69 81 ASP A O 1
ATOM 565 N N . LEU A 1 82 ? 14.501 1.227 -24.952 1.00 98.62 82 LEU A N 1
ATOM 566 C CA . LEU A 1 82 ? 14.425 2.530 -25.602 1.00 98.62 82 LEU A CA 1
ATOM 567 C C . LEU A 1 82 ? 15.815 3.153 -25.780 1.00 98.62 82 LEU A C 1
ATOM 569 O O . LEU A 1 82 ? 16.131 3.644 -26.865 1.00 98.62 82 LEU A O 1
ATOM 573 N N . SER A 1 83 ? 16.665 3.087 -24.754 1.00 98.56 83 SER A N 1
ATOM 574 C CA . SER A 1 83 ? 18.052 3.562 -24.814 1.00 98.56 83 SER A CA 1
ATOM 575 C C . SER A 1 83 ? 18.855 2.837 -25.900 1.00 98.56 83 SER A C 1
ATOM 577 O O . SER A 1 83 ? 19.534 3.472 -26.712 1.00 98.56 83 SER A O 1
ATOM 579 N N . SER A 1 84 ? 18.716 1.511 -25.990 1.00 98.50 84 SER A N 1
ATOM 580 C CA . SER A 1 84 ? 19.355 0.700 -27.030 1.00 98.50 84 SER A CA 1
ATOM 581 C C . SER A 1 84 ? 18.903 1.115 -28.434 1.00 98.50 84 SER A C 1
ATOM 583 O O . SER A 1 84 ? 19.728 1.407 -29.302 1.00 98.50 84 SER A O 1
ATOM 585 N N . ARG A 1 85 ? 17.589 1.263 -28.640 1.00 98.31 85 ARG A N 1
ATOM 586 C CA . ARG A 1 85 ? 17.004 1.700 -29.918 1.00 98.31 85 ARG A CA 1
ATOM 587 C C . ARG A 1 85 ? 17.466 3.096 -30.329 1.00 98.31 85 ARG A C 1
ATOM 589 O O . ARG A 1 85 ? 17.759 3.313 -31.505 1.00 98.31 85 ARG A O 1
ATOM 596 N N . ILE A 1 86 ? 17.559 4.033 -29.382 1.00 98.38 86 ILE A N 1
ATOM 597 C CA . ILE A 1 86 ? 18.078 5.387 -29.628 1.00 98.38 86 ILE A CA 1
ATOM 598 C C . ILE A 1 86 ? 19.548 5.325 -30.055 1.00 98.38 86 ILE A C 1
ATOM 600 O O . ILE A 1 86 ? 19.921 5.952 -31.047 1.00 98.38 86 ILE A O 1
ATOM 604 N N . ASN A 1 87 ? 20.372 4.536 -29.363 1.00 97.25 87 ASN A N 1
ATOM 605 C CA . ASN A 1 87 ? 21.790 4.386 -29.689 1.00 97.25 87 ASN A CA 1
ATOM 606 C C . ASN A 1 87 ? 22.004 3.763 -31.074 1.00 97.25 87 ASN A C 1
ATOM 608 O O . ASN A 1 87 ? 22.821 4.270 -31.848 1.00 97.25 87 ASN A O 1
ATOM 612 N N . SER A 1 88 ? 21.251 2.713 -31.412 1.00 97.50 88 SER A N 1
ATOM 613 C CA . SER A 1 88 ? 21.287 2.080 -32.734 1.00 97.50 88 SER A CA 1
ATOM 614 C C . SER A 1 88 ? 20.826 3.029 -33.837 1.00 97.50 88 SER A C 1
ATOM 616 O O . SER A 1 88 ? 21.504 3.150 -34.854 1.00 97.50 88 SER A O 1
ATOM 618 N N . SER A 1 89 ? 19.720 3.747 -33.627 1.00 97.38 89 SER A N 1
ATOM 619 C CA . SER A 1 89 ? 19.231 4.754 -34.576 1.00 97.38 89 SER A CA 1
ATOM 620 C C . SER A 1 89 ? 20.272 5.856 -34.801 1.00 97.38 89 SER A C 1
ATOM 622 O O . SER A 1 89 ? 20.618 6.177 -35.937 1.00 97.38 89 SER A O 1
ATOM 624 N N . GLY A 1 90 ? 20.867 6.371 -33.721 1.00 96.19 90 GLY A N 1
ATOM 625 C CA . GLY A 1 90 ? 21.933 7.366 -33.799 1.00 96.19 90 GLY A CA 1
ATOM 626 C C . GLY A 1 90 ? 23.188 6.856 -34.512 1.00 96.19 90 GLY A C 1
ATOM 627 O O . GLY A 1 90 ? 23.844 7.633 -35.201 1.00 96.19 90 GLY A O 1
ATOM 628 N N . ALA A 1 91 ? 23.531 5.572 -34.371 1.00 93.12 91 ALA A N 1
ATOM 629 C CA . ALA A 1 91 ? 24.620 4.950 -35.122 1.00 93.12 91 ALA A CA 1
ATOM 630 C C . ALA A 1 91 ? 24.302 4.867 -36.618 1.00 93.12 91 ALA A C 1
ATOM 632 O O . ALA A 1 91 ? 25.102 5.348 -37.412 1.00 93.12 91 ALA A O 1
ATOM 633 N N . GLY A 1 92 ? 23.111 4.385 -36.984 1.00 93.50 92 GLY A N 1
ATOM 634 C CA . GLY A 1 92 ? 22.675 4.328 -38.381 1.00 93.50 92 GLY A CA 1
ATOM 635 C C . GLY A 1 92 ? 22.703 5.700 -39.061 1.00 93.50 92 GLY A C 1
ATOM 636 O O . GLY A 1 92 ? 23.271 5.842 -40.136 1.00 93.50 92 GLY A O 1
ATOM 637 N N . VAL A 1 93 ? 22.209 6.745 -38.386 1.00 94.25 93 VAL A N 1
ATOM 638 C CA . VAL A 1 93 ? 22.270 8.125 -38.906 1.00 94.25 93 VAL A CA 1
ATOM 639 C C . VAL A 1 93 ? 23.716 8.598 -39.117 1.00 94.25 93 VAL A C 1
ATOM 641 O O . VAL A 1 93 ? 24.003 9.277 -40.104 1.00 94.25 93 VAL A O 1
ATOM 644 N N . ARG A 1 94 ? 24.645 8.256 -38.210 1.00 89.50 94 ARG A N 1
ATOM 645 C CA . ARG A 1 94 ? 26.073 8.587 -38.374 1.00 89.50 94 ARG A CA 1
ATOM 646 C C . ARG A 1 94 ? 26.698 7.839 -39.548 1.00 89.50 94 ARG A C 1
ATOM 648 O O . ARG A 1 94 ? 27.472 8.444 -40.290 1.00 89.50 94 ARG A O 1
ATOM 655 N N . ASP A 1 95 ? 26.369 6.564 -39.713 1.00 87.25 95 ASP A N 1
ATOM 656 C CA . ASP A 1 95 ? 26.881 5.733 -40.801 1.00 87.25 95 ASP A CA 1
ATOM 657 C C . ASP A 1 95 ? 26.385 6.244 -42.159 1.00 87.25 95 ASP A C 1
ATOM 659 O O . ASP A 1 95 ? 27.199 6.468 -43.055 1.00 87.25 95 ASP A O 1
ATOM 663 N N . ASP A 1 96 ? 25.090 6.551 -42.283 1.00 88.50 96 ASP A N 1
ATOM 664 C CA . ASP A 1 96 ? 24.498 7.145 -43.488 1.00 88.50 96 ASP A CA 1
ATOM 665 C C . ASP A 1 96 ? 25.136 8.505 -43.825 1.00 88.50 96 ASP A C 1
ATOM 667 O O . ASP A 1 96 ? 25.502 8.773 -44.975 1.00 88.50 96 ASP A O 1
ATOM 671 N N . TYR A 1 97 ? 25.337 9.366 -42.820 1.00 87.00 97 TYR A N 1
ATOM 672 C CA . TYR A 1 97 ? 26.011 10.653 -43.007 1.00 87.00 97 TYR A CA 1
ATOM 673 C C . TYR A 1 97 ? 27.448 10.471 -43.520 1.00 87.00 97 TYR A C 1
ATOM 675 O O . TYR A 1 97 ? 27.836 11.097 -44.509 1.00 87.00 97 TYR A O 1
ATOM 683 N N . ASN A 1 98 ? 28.228 9.576 -42.908 1.00 80.88 98 ASN A N 1
ATOM 684 C CA . ASN A 1 98 ? 29.610 9.305 -43.309 1.00 80.88 98 ASN A CA 1
ATOM 685 C C . ASN A 1 98 ? 29.705 8.609 -44.677 1.00 80.88 98 ASN A C 1
ATOM 687 O O . ASN A 1 98 ? 30.634 8.882 -45.437 1.00 80.88 98 ASN A O 1
ATOM 691 N N . ALA A 1 99 ? 28.734 7.769 -45.042 1.00 81.12 99 ALA A N 1
ATOM 692 C CA . ALA A 1 99 ? 28.670 7.149 -46.365 1.00 81.12 99 ALA A CA 1
ATOM 693 C C . ALA A 1 99 ? 28.523 8.193 -47.486 1.00 81.12 99 ALA A C 1
ATOM 695 O O . ALA A 1 99 ? 29.060 8.013 -48.580 1.00 81.12 99 ALA A O 1
ATOM 696 N N . THR A 1 100 ? 27.843 9.314 -47.215 1.00 77.94 100 THR A N 1
ATOM 697 C CA . THR A 1 100 ? 27.716 10.432 -48.169 1.00 77.94 100 THR A CA 1
ATOM 698 C C . THR A 1 100 ? 28.869 11.439 -48.105 1.00 77.94 100 THR A C 1
ATOM 700 O O . THR A 1 100 ? 29.024 12.254 -49.018 1.00 77.94 100 THR A O 1
ATOM 703 N N . ARG A 1 101 ? 29.706 11.394 -47.058 1.00 68.56 101 ARG A N 1
ATOM 704 C CA . ARG A 1 101 ? 30.751 12.389 -46.794 1.00 68.56 101 ARG A CA 1
ATOM 705 C C . ARG A 1 101 ? 32.070 11.730 -46.383 1.00 68.56 101 ARG A C 1
ATOM 707 O O . ARG A 1 101 ? 32.289 11.404 -45.224 1.00 68.56 101 ARG A O 1
ATOM 714 N N . PHE A 1 102 ? 33.004 11.627 -47.326 1.00 69.19 102 PHE A N 1
ATOM 715 C CA . PHE A 1 102 ? 34.356 11.128 -47.063 1.00 69.19 102 PHE A CA 1
ATOM 716 C C . PHE A 1 102 ? 35.271 12.256 -46.552 1.00 69.19 102 PHE A C 1
ATOM 718 O O . PHE A 1 102 ? 35.678 13.128 -47.321 1.00 69.19 102 PHE A O 1
ATOM 725 N N . THR A 1 103 ? 35.606 12.260 -45.260 1.00 60.50 103 THR A N 1
ATOM 726 C CA . THR A 1 103 ? 36.614 13.170 -44.687 1.00 60.50 103 THR A CA 1
ATOM 727 C C . THR A 1 103 ? 37.942 12.444 -44.501 1.00 60.50 103 THR A C 1
ATOM 729 O O . THR A 1 103 ? 38.042 11.535 -43.683 1.00 60.50 103 THR A O 1
ATOM 732 N N . PHE A 1 104 ? 38.972 12.863 -45.235 1.00 67.94 104 PHE A N 1
ATOM 733 C CA . PHE A 1 104 ? 40.347 12.401 -45.046 1.00 67.94 104 PHE A CA 1
ATOM 734 C C . PHE A 1 104 ? 41.138 13.447 -44.254 1.00 67.94 104 PHE A C 1
ATOM 736 O O . PHE A 1 104 ? 41.228 14.598 -44.680 1.00 67.94 104 PHE A O 1
ATOM 743 N N . GLN A 1 105 ? 41.724 13.048 -43.123 1.00 63.25 105 GLN A N 1
ATOM 744 C CA . GLN A 1 105 ? 42.671 13.867 -42.367 1.00 63.25 105 GLN A CA 1
ATOM 745 C C . GLN A 1 105 ? 44.073 13.287 -42.562 1.00 63.25 105 GLN A C 1
ATOM 747 O O . GLN A 1 105 ? 44.335 12.142 -42.199 1.00 63.25 105 GLN A O 1
ATOM 752 N N . ALA A 1 106 ? 44.970 14.064 -43.168 1.00 65.88 106 ALA A N 1
ATOM 753 C CA . ALA A 1 106 ? 46.353 13.649 -43.355 1.00 65.88 106 ALA A CA 1
ATOM 754 C C . ALA A 1 106 ? 47.077 13.548 -42.003 1.00 65.88 106 ALA A C 1
ATOM 756 O O . ALA A 1 106 ? 46.986 14.463 -41.186 1.00 65.88 106 ALA A O 1
ATOM 757 N N . SER A 1 107 ? 47.828 12.467 -41.779 1.00 67.00 107 SER A N 1
ATOM 758 C CA . SER A 1 107 ? 48.642 12.278 -40.568 1.00 67.00 107 SER A CA 1
ATOM 759 C C . SER A 1 107 ? 50.002 12.992 -40.616 1.00 67.00 107 SER A C 1
ATOM 761 O O . SER A 1 107 ? 50.710 13.019 -39.613 1.00 67.00 107 SER A O 1
ATOM 763 N N . ALA A 1 108 ? 50.378 13.568 -41.763 1.00 70.00 108 ALA A N 1
ATOM 764 C CA . ALA A 1 108 ? 51.595 14.354 -41.956 1.00 70.00 108 ALA A CA 1
ATOM 765 C C . ALA A 1 108 ? 51.433 15.325 -43.137 1.00 70.00 108 ALA A C 1
ATOM 767 O O . ALA A 1 108 ? 50.603 15.111 -44.022 1.00 70.00 108 ALA A O 1
ATOM 768 N N . ALA A 1 109 ? 52.250 16.379 -43.178 1.00 65.75 109 ALA A N 1
ATOM 769 C CA . ALA A 1 109 ? 52.298 17.272 -44.330 1.00 65.75 109 ALA A CA 1
ATOM 770 C C . ALA A 1 109 ? 52.864 16.527 -45.552 1.00 65.75 109 ALA A C 1
ATOM 772 O O . ALA A 1 109 ? 54.015 16.094 -45.539 1.00 65.75 109 ALA A O 1
ATOM 773 N N . ALA A 1 110 ? 52.069 16.397 -46.614 1.00 63.66 110 ALA A N 1
ATOM 774 C CA . ALA A 1 110 ? 52.504 15.834 -47.889 1.00 63.66 110 ALA A CA 1
ATOM 775 C C . ALA A 1 110 ? 52.127 16.750 -49.059 1.00 63.66 110 ALA A C 1
ATOM 777 O O . ALA A 1 110 ? 51.069 17.382 -49.065 1.00 63.66 110 ALA A O 1
ATOM 778 N N . THR A 1 111 ? 52.988 16.796 -50.078 1.00 61.44 111 THR A N 1
ATOM 779 C CA . THR A 1 111 ? 52.763 17.566 -51.314 1.00 61.44 111 THR A CA 1
ATOM 780 C C . THR A 1 111 ? 51.664 16.952 -52.190 1.00 61.44 111 THR A C 1
ATOM 782 O O . THR A 1 111 ? 51.053 17.655 -52.989 1.00 61.44 111 THR A O 1
ATOM 785 N N . VAL A 1 112 ? 51.383 15.652 -52.033 1.00 63.19 112 VAL A N 1
ATOM 786 C CA . VAL A 1 112 ? 50.332 14.927 -52.761 1.00 63.19 112 VAL A CA 1
ATOM 787 C C . VAL A 1 112 ? 49.590 13.999 -51.799 1.00 63.19 112 VAL A C 1
ATOM 789 O O . VAL A 1 112 ? 50.208 13.165 -51.145 1.00 63.19 112 VAL A O 1
ATOM 792 N N . HIS A 1 113 ? 48.261 14.109 -51.763 1.00 65.62 113 HIS A N 1
ATOM 793 C CA . HIS A 1 113 ? 47.369 13.171 -51.078 1.00 65.62 113 HIS A CA 1
ATOM 794 C C . HIS A 1 113 ? 46.483 12.482 -52.116 1.00 65.62 113 HIS A C 1
ATOM 796 O O . HIS A 1 113 ? 45.828 13.153 -52.913 1.00 65.62 113 HIS A O 1
ATOM 802 N N . THR A 1 114 ? 46.457 11.149 -52.117 1.00 64.19 114 THR A N 1
ATOM 803 C CA . THR A 1 114 ? 45.620 10.367 -53.039 1.00 64.19 114 THR A CA 1
ATOM 804 C C . THR A 1 114 ? 44.385 9.868 -52.301 1.00 64.19 114 THR A C 1
ATOM 806 O O . THR A 1 114 ? 44.506 9.092 -51.359 1.00 64.19 114 THR A O 1
ATOM 809 N N . ILE A 1 115 ? 43.198 10.297 -52.736 1.00 67.69 115 ILE A N 1
ATOM 810 C CA . ILE A 1 115 ? 41.914 9.832 -52.197 1.00 67.69 115 ILE A CA 1
ATOM 811 C C . ILE A 1 115 ? 41.288 8.866 -53.205 1.00 67.69 115 ILE A C 1
ATOM 813 O O . ILE A 1 115 ? 40.742 9.288 -54.228 1.00 67.69 115 ILE A O 1
ATOM 817 N N . ALA A 1 116 ? 41.362 7.567 -52.918 1.00 61.38 116 ALA A N 1
ATOM 818 C CA . ALA A 1 116 ? 40.617 6.559 -53.663 1.00 61.38 116 ALA A CA 1
ATOM 819 C C . ALA A 1 116 ? 39.137 6.628 -53.257 1.00 61.38 116 ALA A C 1
ATOM 821 O O . ALA A 1 116 ? 38.803 6.489 -52.085 1.00 61.38 116 ALA A O 1
ATOM 822 N N . HIS A 1 117 ? 38.255 6.860 -54.225 1.00 60.56 117 HIS A N 1
ATOM 823 C CA . HIS A 1 117 ? 36.809 6.924 -54.026 1.00 60.56 117 HIS A CA 1
ATOM 824 C C . HIS A 1 117 ? 36.117 5.927 -54.962 1.00 60.56 117 HIS A C 1
ATOM 826 O O . HIS A 1 117 ? 36.553 5.722 -56.093 1.00 60.56 117 HIS A O 1
ATOM 832 N N . ASN A 1 118 ? 35.028 5.309 -54.501 1.00 55.12 118 ASN A N 1
ATOM 833 C CA . ASN A 1 118 ? 34.210 4.362 -55.274 1.00 55.12 118 ASN A CA 1
ATOM 834 C C . ASN A 1 118 ? 33.003 5.037 -55.955 1.00 55.12 118 ASN A C 1
ATOM 836 O O . ASN A 1 118 ? 32.049 4.371 -56.356 1.00 55.12 118 ASN A O 1
ATOM 840 N N . LEU A 1 119 ? 33.026 6.365 -56.060 1.00 60.56 119 LEU A N 1
ATOM 841 C CA . LEU A 1 119 ? 31.932 7.138 -56.626 1.00 60.56 119 LEU A CA 1
ATOM 842 C C . LEU A 1 119 ? 31.902 6.894 -58.145 1.00 60.56 119 LEU A C 1
ATOM 844 O O . LEU A 1 119 ? 32.885 7.130 -58.850 1.00 60.56 119 LEU A O 1
ATOM 848 N N . ASN A 1 120 ? 30.781 6.358 -58.637 1.00 61.75 120 ASN A N 1
ATOM 849 C CA . ASN A 1 120 ? 30.498 6.167 -60.063 1.00 61.75 120 ASN A CA 1
ATOM 850 C C . ASN A 1 120 ? 30.370 7.530 -60.790 1.00 61.75 120 ASN A C 1
ATOM 852 O O . ASN A 1 120 ? 30.924 8.535 -60.365 1.00 61.75 120 ASN A O 1
ATOM 856 N N . ASN A 1 121 ? 29.666 7.588 -61.923 1.00 54.16 121 ASN A N 1
ATOM 857 C CA . ASN A 1 121 ? 29.637 8.718 -62.864 1.00 54.16 121 ASN A CA 1
ATOM 858 C C . ASN A 1 121 ? 28.952 10.024 -62.365 1.00 54.16 121 ASN A C 1
ATOM 860 O O . ASN A 1 121 ? 28.462 10.801 -63.186 1.00 54.16 121 ASN A O 1
ATOM 864 N N . SER A 1 122 ? 28.905 10.275 -61.054 1.00 64.81 122 SER A N 1
ATOM 865 C CA . SER A 1 122 ? 28.337 11.483 -60.440 1.00 64.81 122 SER A CA 1
ATOM 866 C C . SER A 1 122 ? 29.406 12.557 -60.221 1.00 64.81 122 SER A C 1
ATOM 868 O O . SER A 1 122 ? 30.566 12.254 -59.946 1.00 64.81 122 SER A O 1
ATOM 870 N N . PHE A 1 123 ? 29.020 13.828 -60.344 1.00 62.47 123 PHE A N 1
ATOM 871 C CA . PHE A 1 123 ? 29.895 14.956 -60.015 1.00 62.47 123 PHE A CA 1
ATOM 872 C C . PHE A 1 123 ? 30.166 14.999 -58.506 1.00 62.47 123 PHE A C 1
ATOM 874 O O . PHE A 1 123 ? 29.242 14.818 -57.715 1.00 62.47 123 PHE A O 1
ATOM 881 N N . VAL A 1 124 ? 31.416 15.270 -58.120 1.00 67.44 124 VAL A N 1
ATOM 882 C CA . VAL A 1 124 ? 31.826 15.419 -56.715 1.00 67.44 124 VAL A CA 1
ATOM 883 C C . VAL A 1 124 ? 32.355 16.829 -56.504 1.00 67.44 124 VAL A C 1
ATOM 885 O O . VAL A 1 124 ? 33.222 17.283 -57.253 1.00 67.44 124 VAL A O 1
ATOM 888 N N . ASP A 1 125 ? 31.848 17.503 -55.477 1.00 69.44 125 ASP A N 1
ATOM 889 C CA . ASP A 1 125 ? 32.383 18.775 -55.003 1.00 69.44 125 ASP A CA 1
ATOM 890 C C . ASP A 1 125 ? 33.373 18.490 -53.862 1.00 69.44 125 ASP A C 1
ATOM 892 O O . ASP A 1 125 ? 32.991 18.038 -52.783 1.00 69.44 125 ASP A O 1
ATOM 896 N N . VAL A 1 126 ? 34.666 18.714 -54.113 1.00 71.44 126 VAL A N 1
ATOM 897 C CA . VAL A 1 126 ? 35.743 18.506 -53.135 1.00 71.44 126 VAL A CA 1
ATOM 898 C C . VAL A 1 126 ? 36.157 19.859 -52.572 1.00 71.44 126 VAL A C 1
ATOM 900 O O . VAL A 1 126 ? 36.601 20.730 -53.316 1.00 71.44 126 VAL A O 1
ATOM 903 N N . GLY A 1 127 ? 36.024 20.040 -51.257 1.00 71.12 127 GLY A N 1
ATOM 904 C CA . GLY A 1 127 ? 36.558 21.195 -50.536 1.00 71.12 127 GLY A CA 1
ATOM 905 C C . GLY A 1 127 ? 37.840 20.818 -49.805 1.00 71.12 127 GLY A C 1
ATOM 906 O O . GLY A 1 127 ? 37.797 20.007 -48.884 1.00 71.12 127 GLY A O 1
ATOM 907 N N . VAL A 1 128 ? 38.971 21.407 -50.191 1.00 73.88 128 VAL A N 1
ATOM 908 C CA . VAL A 1 128 ? 40.247 21.248 -49.480 1.00 73.88 128 VAL A CA 1
ATOM 909 C C . VAL A 1 128 ? 40.464 22.470 -48.593 1.00 73.88 128 VAL A C 1
ATOM 911 O O . VAL A 1 128 ? 40.421 23.606 -49.072 1.00 73.88 128 VAL A O 1
ATOM 914 N N . LEU A 1 129 ? 40.689 22.238 -47.299 1.00 71.69 129 LEU A N 1
ATOM 915 C CA . LEU A 1 129 ? 41.129 23.263 -46.356 1.00 71.69 129 LEU A CA 1
ATOM 916 C C . LEU A 1 129 ? 42.644 23.143 -46.207 1.00 71.69 129 LEU A C 1
ATOM 918 O O . LEU A 1 129 ? 43.141 22.104 -45.784 1.00 71.69 129 LEU A O 1
ATOM 922 N N . VAL A 1 130 ? 43.370 24.203 -46.554 1.00 75.81 130 VAL A N 1
ATOM 923 C CA . VAL A 1 130 ? 44.826 24.272 -46.368 1.00 75.81 130 VAL A CA 1
ATOM 924 C C . VAL A 1 130 ? 45.124 25.271 -45.261 1.00 75.81 130 VAL A C 1
ATOM 926 O O . VAL A 1 130 ? 44.773 26.448 -45.387 1.00 75.81 130 VAL A O 1
ATOM 929 N N . GLU A 1 131 ? 45.760 24.808 -44.187 1.00 75.44 131 GLU A N 1
ATOM 930 C CA . GLU A 1 131 ? 46.257 25.666 -43.113 1.00 75.44 131 GLU A CA 1
ATOM 931 C C . GLU A 1 131 ? 47.526 26.400 -43.566 1.00 75.44 131 GLU A C 1
ATOM 933 O O . GLU A 1 131 ? 48.449 25.806 -44.125 1.00 75.44 131 GLU A O 1
ATOM 938 N N . ARG A 1 132 ? 47.569 27.716 -43.361 1.00 77.88 132 ARG A N 1
ATOM 939 C CA . ARG A 1 132 ? 48.745 28.551 -43.637 1.00 77.88 132 ARG A CA 1
ATOM 940 C C . ARG A 1 132 ? 49.626 28.635 -42.393 1.00 77.88 132 ARG A C 1
ATOM 942 O O . ARG A 1 132 ? 49.151 28.456 -41.281 1.00 77.88 132 ARG A O 1
ATOM 949 N N . ALA A 1 133 ? 50.885 29.043 -42.562 1.00 77.06 133 ALA A N 1
ATOM 950 C CA . ALA A 1 133 ? 51.844 29.216 -41.460 1.00 77.06 133 ALA A CA 1
ATOM 951 C C . ALA A 1 133 ? 51.394 30.191 -40.342 1.00 77.06 133 ALA A C 1
ATOM 953 O O . ALA A 1 133 ? 52.020 30.251 -39.292 1.00 77.06 133 ALA A O 1
ATOM 954 N N . ASN A 1 134 ? 50.317 30.957 -40.558 1.00 79.88 134 ASN A N 1
ATOM 955 C CA . ASN A 1 134 ? 49.700 31.850 -39.575 1.00 79.88 134 ASN A CA 1
ATOM 956 C C . ASN A 1 134 ? 48.484 31.235 -38.847 1.00 79.88 134 ASN A C 1
ATOM 958 O O . ASN A 1 134 ? 47.722 31.977 -38.227 1.00 79.88 134 ASN A O 1
ATOM 962 N N . GLY A 1 135 ? 48.251 29.924 -38.981 1.00 77.38 135 GLY A N 1
ATOM 963 C CA . GLY A 1 135 ? 47.135 29.205 -38.355 1.00 77.38 135 GLY A CA 1
ATOM 964 C C . GLY A 1 135 ? 45.757 29.489 -38.967 1.00 77.38 135 GLY A C 1
ATOM 965 O O . GLY A 1 135 ? 44.735 29.114 -38.396 1.00 77.38 135 GLY A O 1
ATOM 966 N N . LYS A 1 136 ? 45.683 30.187 -40.112 1.00 78.94 136 LYS A N 1
ATOM 967 C CA . LYS A 1 136 ? 44.422 30.444 -40.829 1.00 78.94 136 LYS A CA 1
ATOM 968 C C . LYS A 1 136 ? 44.249 29.468 -41.990 1.00 78.94 136 LYS A C 1
ATOM 970 O O . LYS A 1 136 ? 45.187 29.225 -42.749 1.00 78.94 136 LYS A O 1
ATOM 975 N N . TYR A 1 137 ? 43.026 28.982 -42.184 1.00 79.56 137 TYR A N 1
ATOM 976 C CA . TYR A 1 137 ? 42.676 28.094 -43.292 1.00 79.56 137 TYR A CA 1
ATOM 977 C C . TYR A 1 137 ? 42.254 28.888 -44.529 1.00 79.56 137 TYR A C 1
ATOM 979 O O . TYR A 1 137 ? 41.514 29.866 -44.428 1.00 79.56 137 TYR A O 1
ATOM 987 N N . THR A 1 138 ? 42.671 28.438 -45.710 1.00 79.06 138 THR A N 1
ATOM 988 C CA . THR A 1 138 ? 42.026 28.826 -46.972 1.00 79.06 138 THR A CA 1
ATOM 989 C C . THR A 1 138 ? 41.322 27.641 -47.600 1.00 79.06 138 THR A C 1
ATOM 991 O O . THR A 1 138 ? 41.855 26.533 -47.602 1.00 79.06 138 THR A O 1
ATOM 994 N N . THR A 1 139 ? 40.125 27.884 -48.125 1.00 73.81 139 THR A N 1
ATOM 995 C CA . THR A 1 139 ? 39.312 26.884 -48.810 1.00 73.81 139 THR A CA 1
ATOM 996 C C . THR A 1 139 ? 39.547 26.975 -50.311 1.00 73.81 139 THR A C 1
ATOM 998 O O . THR A 1 139 ? 39.547 28.055 -50.895 1.00 73.81 139 THR A O 1
ATOM 1001 N N . THR A 1 140 ? 39.762 25.833 -50.953 1.00 73.44 140 THR A N 1
ATOM 1002 C CA . THR A 1 140 ? 39.670 25.702 -52.411 1.00 73.44 140 THR A CA 1
ATOM 1003 C C . THR A 1 140 ? 38.659 24.607 -52.697 1.00 73.44 140 THR A C 1
ATOM 1005 O O . THR A 1 140 ? 38.821 23.484 -52.221 1.00 73.44 140 THR A O 1
ATOM 1008 N N . SER A 1 141 ? 37.591 24.938 -53.421 1.00 73.06 141 SER A N 1
ATOM 1009 C CA . SER A 1 141 ? 36.602 23.967 -53.881 1.00 73.06 141 SER A CA 1
ATOM 1010 C C . SER A 1 141 ? 36.822 23.660 -55.359 1.00 73.06 141 SER A C 1
ATOM 1012 O O . SER A 1 141 ? 37.002 24.566 -56.171 1.00 73.06 141 SER A O 1
ATOM 1014 N N . CYS A 1 142 ? 36.820 22.380 -55.723 1.00 63.78 142 CYS A N 1
ATOM 1015 C CA . CYS A 1 142 ? 36.835 21.952 -57.117 1.00 63.78 142 CYS A CA 1
ATOM 1016 C C . CYS A 1 142 ? 35.697 20.963 -57.383 1.00 63.78 142 CYS A C 1
ATOM 1018 O O . CYS A 1 142 ? 35.422 20.070 -56.581 1.00 63.78 142 CYS A O 1
ATOM 1020 N N . ARG A 1 143 ? 35.023 21.140 -58.522 1.00 65.94 143 ARG A N 1
ATOM 1021 C CA . ARG A 1 143 ? 34.007 20.211 -59.018 1.00 65.94 143 ARG A CA 1
ATOM 1022 C C . ARG A 1 143 ? 34.671 19.253 -59.997 1.00 65.94 143 ARG A C 1
ATOM 1024 O O . ARG A 1 143 ? 35.163 19.682 -61.041 1.00 65.94 143 ARG A O 1
ATOM 1031 N N . LEU A 1 144 ? 34.698 17.968 -59.667 1.00 65.88 144 LEU A N 1
ATOM 1032 C CA . LEU A 1 144 ? 35.355 16.941 -60.474 1.00 65.88 144 LEU A CA 1
ATOM 1033 C C . LEU A 1 144 ? 34.319 16.134 -61.270 1.00 65.88 144 LEU A C 1
ATOM 1035 O O . LEU A 1 144 ? 33.276 15.746 -60.743 1.00 65.88 144 LEU A O 1
ATOM 1039 N N . LYS A 1 145 ? 34.618 15.867 -62.550 1.00 60.94 145 LYS A N 1
ATOM 1040 C CA . LYS A 1 145 ? 33.867 14.949 -63.423 1.00 60.94 145 LYS A CA 1
ATOM 1041 C C . LYS A 1 145 ? 34.813 13.872 -63.944 1.00 60.94 145 LYS A C 1
ATOM 1043 O O . LYS A 1 145 ? 35.879 14.192 -64.464 1.00 60.94 145 LYS A O 1
ATOM 1048 N N . 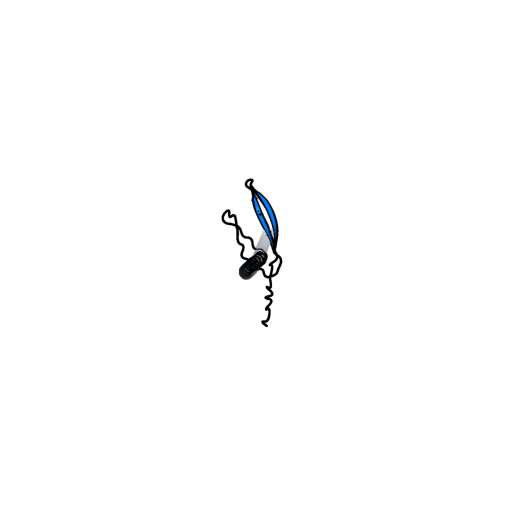LYS A 1 146 ? 34.408 12.603 -63.876 1.00 60.66 146 LYS A N 1
ATOM 1049 C CA . LYS A 1 146 ? 35.132 11.497 -64.515 1.00 60.66 146 LYS A CA 1
ATOM 1050 C C . LYS A 1 146 ? 35.064 11.638 -66.044 1.00 60.66 146 LYS A C 1
ATOM 1052 O O . LYS A 1 146 ? 33.978 11.638 -66.621 1.00 60.66 146 LYS A O 1
ATOM 1057 N N . LEU A 1 147 ? 36.216 11.759 -66.708 1.00 59.97 147 LEU A N 1
ATOM 1058 C CA . LEU A 1 147 ? 36.316 11.728 -68.171 1.00 59.97 147 LEU A CA 1
ATOM 1059 C C . LEU A 1 147 ? 36.343 10.263 -68.641 1.00 59.97 147 LEU A C 1
ATOM 1061 O O . LEU A 1 147 ? 37.370 9.598 -68.536 1.00 59.97 147 LEU A O 1
ATOM 1065 N N . ILE A 1 148 ? 35.221 9.742 -69.148 1.00 59.69 148 ILE A N 1
ATOM 1066 C CA . ILE A 1 148 ? 35.194 8.439 -69.834 1.00 59.69 148 ILE A CA 1
ATOM 1067 C C . ILE A 1 148 ? 35.595 8.678 -71.293 1.00 59.69 148 ILE A C 1
ATOM 1069 O O . ILE A 1 148 ? 34.786 9.132 -72.097 1.00 59.69 148 ILE A O 1
ATOM 1073 N N . ALA A 1 149 ? 36.851 8.401 -71.640 1.00 55.78 149 ALA A N 1
ATOM 1074 C CA . ALA A 1 149 ? 37.308 8.447 -73.026 1.00 55.78 149 ALA A CA 1
ATOM 1075 C C . ALA A 1 149 ? 37.049 7.094 -73.713 1.00 55.78 149 ALA A C 1
ATOM 1077 O O . ALA A 1 149 ? 37.779 6.130 -73.491 1.00 55.78 149 ALA A O 1
ATOM 1078 N N . THR A 1 150 ? 36.031 6.998 -74.571 1.00 52.53 150 THR A N 1
ATOM 1079 C CA . THR A 1 150 ? 35.890 5.869 -75.507 1.00 52.53 150 THR A CA 1
ATOM 10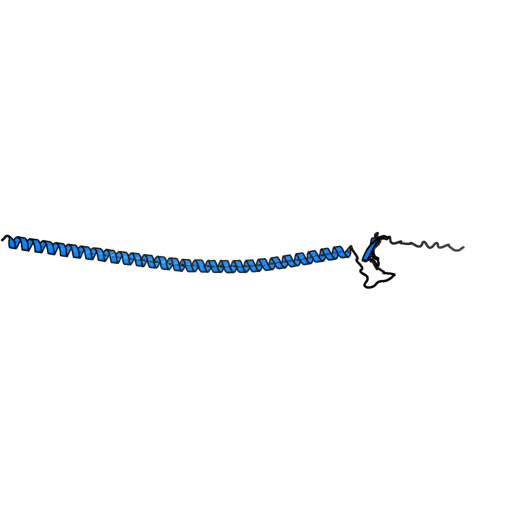80 C C . THR A 1 150 ? 36.830 6.078 -76.694 1.00 52.53 150 THR A C 1
ATOM 1082 O O . THR A 1 150 ? 36.630 6.988 -77.498 1.00 52.53 150 THR A O 1
ATOM 1085 N N . ARG A 1 151 ? 37.874 5.250 -76.824 1.00 55.38 151 ARG A N 1
ATOM 1086 C CA . ARG A 1 151 ? 38.799 5.291 -77.968 1.00 55.38 151 ARG A CA 1
ATOM 1087 C C . ARG A 1 151 ? 38.147 4.590 -79.170 1.00 55.38 151 ARG A C 1
ATOM 1089 O O . ARG A 1 151 ? 38.061 3.368 -79.194 1.00 55.38 151 ARG A O 1
ATOM 1096 N N . SER A 1 152 ? 37.700 5.350 -80.168 1.00 54.22 152 SER A N 1
ATOM 1097 C CA . SER A 1 152 ? 37.349 4.805 -81.488 1.00 54.22 152 SER A CA 1
ATOM 1098 C C . SER A 1 152 ? 38.638 4.386 -82.203 1.00 54.22 152 SER A C 1
ATOM 1100 O O . SER A 1 152 ? 39.501 5.221 -82.476 1.00 54.22 152 SER A O 1
ATOM 1102 N N . ARG A 1 153 ? 38.819 3.086 -82.457 1.00 59.16 153 ARG A N 1
ATOM 1103 C CA . ARG A 1 153 ? 39.922 2.571 -83.279 1.00 59.16 153 ARG A CA 1
ATOM 1104 C C . ARG A 1 153 ? 39.408 2.464 -84.715 1.00 59.16 153 ARG A C 1
ATOM 1106 O O . ARG A 1 153 ? 38.641 1.559 -85.017 1.00 59.16 153 ARG A O 1
ATOM 1113 N N . SER A 1 154 ? 39.814 3.383 -85.591 1.00 58.53 154 SER A N 1
ATOM 1114 C CA . SER A 1 154 ? 39.543 3.268 -87.029 1.00 58.53 154 SER A CA 1
ATOM 1115 C C . SER A 1 154 ? 40.387 2.119 -87.589 1.00 58.53 154 SER A C 1
ATOM 1117 O O . SER A 1 154 ? 41.617 2.204 -87.604 1.00 58.53 154 SER A O 1
ATOM 1119 N N . THR A 1 155 ? 39.748 1.037 -88.018 1.00 59.16 155 THR A N 1
ATOM 1120 C CA . THR A 1 155 ? 40.378 -0.015 -88.821 1.00 59.16 155 THR A CA 1
ATOM 1121 C C . THR A 1 155 ? 40.286 0.383 -90.290 1.00 59.16 155 THR A C 1
ATOM 1123 O O . THR A 1 155 ? 39.204 0.329 -90.871 1.00 59.16 155 THR A O 1
ATOM 1126 N N . SER A 1 156 ? 41.398 0.792 -90.902 1.00 62.56 156 SER A N 1
ATOM 1127 C CA . SER A 1 156 ? 41.482 0.901 -92.361 1.00 62.56 156 SER A CA 1
ATOM 1128 C C . SER A 1 156 ? 41.607 -0.504 -92.953 1.00 62.56 156 SER A C 1
ATOM 1130 O O . SER A 1 156 ? 42.568 -1.213 -92.648 1.00 62.56 156 SER A O 1
ATOM 1132 N N . ALA A 1 157 ? 40.630 -0.917 -93.759 1.00 47.56 157 ALA A N 1
ATOM 1133 C CA . ALA A 1 157 ? 40.651 -2.194 -94.470 1.00 47.56 157 ALA A CA 1
ATOM 1134 C C . ALA A 1 157 ? 41.759 -2.222 -95.549 1.00 47.56 157 ALA A C 1
ATOM 1136 O O . ALA A 1 157 ? 42.052 -1.171 -96.129 1.00 47.56 157 ALA A O 1
ATOM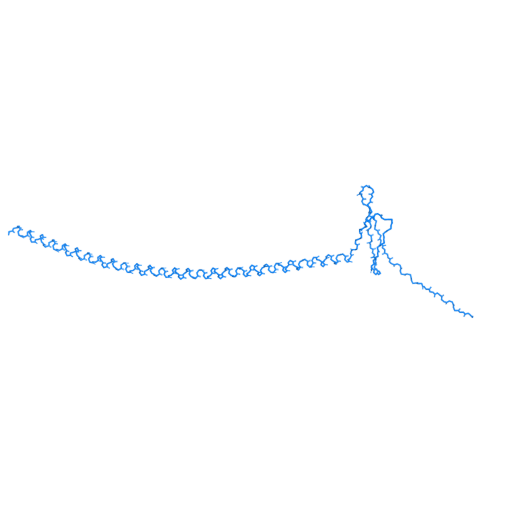 1137 N N . PRO A 1 158 ? 42.380 -3.383 -95.825 1.00 63.44 158 PRO A N 1
ATOM 1138 C CA . PRO A 1 158 ? 43.458 -3.484 -96.802 1.00 63.44 158 PRO A CA 1
ATOM 1139 C C . PRO A 1 158 ? 42.916 -3.526 -98.241 1.00 63.44 158 PRO A C 1
ATOM 1141 O O . PRO A 1 158 ? 41.789 -3.965 -98.472 1.00 63.44 158 PRO A O 1
ATOM 1144 N N . ARG A 1 159 ? 43.735 -3.056 -99.189 1.00 57.28 159 ARG A N 1
ATOM 1145 C CA . ARG A 1 159 ? 43.554 -3.255 -100.635 1.00 57.28 159 ARG A CA 1
ATOM 1146 C C . ARG A 1 159 ? 44.216 -4.546 -101.085 1.00 57.28 159 ARG A C 1
ATOM 1148 O O . ARG A 1 159 ? 45.306 -4.836 -100.545 1.00 57.28 159 ARG A O 1
#

Radius of gyration: 55.68 Å; chains: 1; bounding box: 99×40×178 Å

Secondary structure (DSSP, 8-state):
-HHHHHHHHHHHHHHHHHHHHHHHHHHHHHHHHHHHHHHHHHHHHHHHHHHHHHHHHHHHHHHHHHHHHHHHHHHHHHHHHHHHHHHHHHHHHHHHHHHH------SS--S---------SS-EEEEEEEE-TTS-EEEEEEEE-----------PPP-

Sequence (159 aa):
GRIDTEISDRQAAVSAEATARTAADTALGGRIDSEVSRATAAENAIAADLSSEVSRATAAENAIAADLSAEVTRALAAEADLSSRINSSGAGVRDDYNATRFTFQASAAATVHTIAHNLNNSFVDVGVLVERANGKYTTTSCRLKKLIATRSRSTSAPR

Foldseek 3Di:
DVVVVVVVVVVVVVVVVVVVVVVVVVVVVVVVVVVVVVVVVVVVVVVVVVVVVVVVVVVVVVVVVVVVVVVVVVVVVVVVVVVVVVVVVVVVVVVVVCVVPPDDDDPDDDPDDDDDDPDPQDKDWDWDWDQDPVRDTDIDIDIDGDDDDDDDDDDDDDD